Protein AF-A0A502Y2L4-F1 (afdb_monomer_lite)

Structure (mmCIF, N/CA/C/O backbone):
data_AF-A0A502Y2L4-F1
#
_entry.id   AF-A0A502Y2L4-F1
#
loop_
_atom_site.group_PDB
_atom_site.id
_atom_site.type_symbol
_atom_site.label_atom_id
_atom_site.label_alt_id
_atom_site.label_comp_id
_atom_site.label_asym_id
_atom_site.label_entity_id
_atom_site.label_seq_id
_atom_site.pdbx_PDB_ins_code
_atom_site.Cartn_x
_atom_site.Cartn_y
_atom_site.Cartn_z
_atom_site.occupancy
_atom_site.B_iso_or_equiv
_atom_site.auth_seq_id
_atom_site.auth_comp_id
_atom_site.auth_asym_id
_atom_site.auth_atom_id
_atom_site.pdbx_PDB_model_num
ATOM 1 N N . MET A 1 1 ? -11.552 34.489 28.352 1.00 39.62 1 MET A N 1
ATOM 2 C CA . MET A 1 1 ? -10.428 33.676 27.837 1.00 39.62 1 MET A CA 1
ATOM 3 C C . MET A 1 1 ? -10.910 32.963 26.586 1.00 39.62 1 MET A C 1
ATOM 5 O O . MET A 1 1 ? -11.580 31.945 26.691 1.00 39.62 1 MET A O 1
ATOM 9 N N . THR A 1 2 ? -10.689 33.557 25.415 1.00 49.03 2 THR A N 1
ATOM 10 C CA . THR A 1 2 ? -11.021 32.942 24.125 1.00 49.03 2 THR A CA 1
ATOM 11 C C . THR A 1 2 ? -10.025 31.818 23.872 1.00 49.03 2 THR A C 1
ATOM 13 O O . THR A 1 2 ? -8.817 32.049 23.875 1.00 49.03 2 THR A O 1
ATOM 16 N N . LYS A 1 3 ? -10.521 30.588 23.740 1.00 62.88 3 LYS A N 1
ATOM 17 C CA . LYS A 1 3 ? -9.704 29.426 23.394 1.00 62.88 3 LYS A CA 1
ATOM 18 C C . LYS A 1 3 ? -9.096 29.690 22.016 1.00 62.88 3 LYS A C 1
ATOM 20 O O . LYS A 1 3 ? -9.827 29.959 21.071 1.00 62.88 3 LYS A O 1
ATOM 25 N N . GLN A 1 4 ? -7.770 29.702 21.931 1.00 66.25 4 GLN A N 1
ATOM 26 C CA . GLN A 1 4 ? -7.073 29.822 20.658 1.00 66.25 4 GLN A CA 1
ATOM 27 C C . GLN A 1 4 ? -7.285 28.502 19.908 1.00 66.25 4 GLN A C 1
ATOM 29 O O . GLN A 1 4 ? -6.744 27.470 20.313 1.00 66.25 4 GLN A O 1
ATOM 34 N N . ASP A 1 5 ? -8.098 28.514 18.857 1.00 76.62 5 ASP A N 1
ATOM 35 C CA . ASP A 1 5 ? -8.289 27.338 18.013 1.00 76.62 5 ASP A CA 1
ATOM 36 C C . ASP A 1 5 ? -7.040 27.164 17.139 1.00 76.62 5 ASP A C 1
ATOM 38 O O . ASP A 1 5 ? -6.859 27.812 16.110 1.00 76.62 5 ASP A O 1
ATOM 42 N N . SER A 1 6 ? -6.117 26.332 17.625 1.00 84.19 6 SER A N 1
ATOM 43 C CA . SER A 1 6 ? -4.907 25.945 16.902 1.00 84.19 6 SER A CA 1
ATOM 44 C C . SER A 1 6 ? -5.302 25.166 15.650 1.00 84.19 6 SER A C 1
ATOM 46 O O . SER A 1 6 ? -5.939 24.117 15.758 1.00 84.19 6 SER A O 1
ATOM 48 N N . VAL A 1 7 ? -4.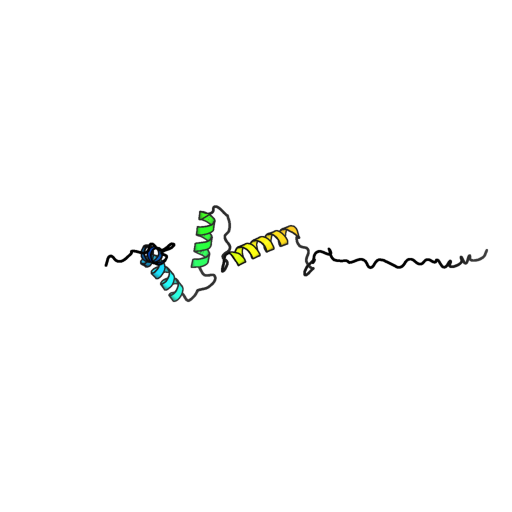940 25.679 14.471 1.00 85.56 7 VAL A N 1
ATOM 49 C CA . VAL A 1 7 ? -5.158 24.983 13.198 1.00 85.56 7 VAL A CA 1
ATOM 50 C C . VAL A 1 7 ? -4.043 23.950 13.025 1.00 85.56 7 VAL A C 1
ATOM 52 O O . VAL A 1 7 ? -2.885 24.333 12.842 1.00 85.56 7 VAL A O 1
ATOM 55 N N . PRO A 1 8 ? -4.347 22.642 13.093 1.00 87.06 8 PRO A N 1
ATOM 56 C CA . PRO A 1 8 ? -3.338 21.616 12.891 1.00 87.06 8 PRO A CA 1
ATOM 57 C C . PRO A 1 8 ? -2.896 21.586 11.422 1.00 87.06 8 PRO A C 1
ATOM 59 O O . PRO A 1 8 ? -3.718 21.685 10.515 1.00 87.06 8 PRO A O 1
ATOM 62 N N . MET A 1 9 ? -1.597 21.383 11.186 1.00 91.44 9 MET A N 1
ATOM 63 C CA . MET A 1 9 ? -1.026 21.257 9.836 1.00 91.44 9 MET A CA 1
ATOM 64 C C . MET A 1 9 ? -1.614 20.068 9.056 1.00 91.44 9 MET A C 1
ATOM 66 O O . MET A 1 9 ? -1.781 20.136 7.842 1.00 91.44 9 MET A O 1
ATOM 70 N N . ASN A 1 10 ? -1.936 18.971 9.749 1.00 91.62 10 ASN A N 1
ATOM 71 C CA . ASN A 1 10 ? -2.576 17.799 9.163 1.00 91.62 10 ASN A CA 1
ATOM 72 C C . ASN A 1 10 ? -3.480 17.111 10.196 1.00 91.62 10 ASN A C 1
ATOM 74 O O . ASN A 1 10 ? -2.992 16.560 11.183 1.00 91.62 10 ASN A O 1
ATOM 78 N N . ASP A 1 11 ? -4.794 17.140 9.969 1.00 92.19 11 ASP A N 1
ATOM 79 C CA . ASP A 1 11 ? -5.782 16.467 10.815 1.00 92.19 11 ASP A CA 1
ATOM 80 C C . ASP A 1 11 ? -6.219 15.132 10.193 1.00 92.19 11 ASP A C 1
ATOM 82 O O . ASP A 1 11 ? -7.201 15.037 9.450 1.00 92.19 11 ASP A O 1
ATOM 86 N N . LEU A 1 12 ? -5.480 14.075 10.527 1.00 93.19 12 LEU A N 1
ATOM 87 C CA . LEU A 1 12 ? -5.776 12.710 10.085 1.00 93.19 12 LEU A CA 1
ATOM 88 C C . LEU A 1 12 ? -7.063 12.153 10.711 1.00 93.19 12 LEU A C 1
ATOM 90 O O . LEU A 1 12 ? -7.728 11.306 10.112 1.00 93.19 12 LEU A O 1
ATOM 94 N N . LYS A 1 13 ? -7.448 12.641 11.898 1.00 93.25 13 LYS A N 1
ATOM 95 C CA . LYS A 1 13 ? -8.667 12.197 12.583 1.00 93.25 13 LYS A CA 1
ATOM 96 C C . LYS A 1 13 ? -9.897 12.617 11.791 1.00 93.25 13 LYS A C 1
ATOM 98 O O . LYS A 1 13 ? -10.806 11.808 11.615 1.00 93.25 13 LYS A O 1
ATOM 103 N N . ARG A 1 14 ? -9.898 13.839 11.255 1.00 93.25 14 ARG A N 1
ATOM 104 C CA . ARG A 1 14 ? -10.960 14.323 10.366 1.00 93.25 14 ARG A CA 1
ATOM 105 C C . ARG A 1 14 ? -11.114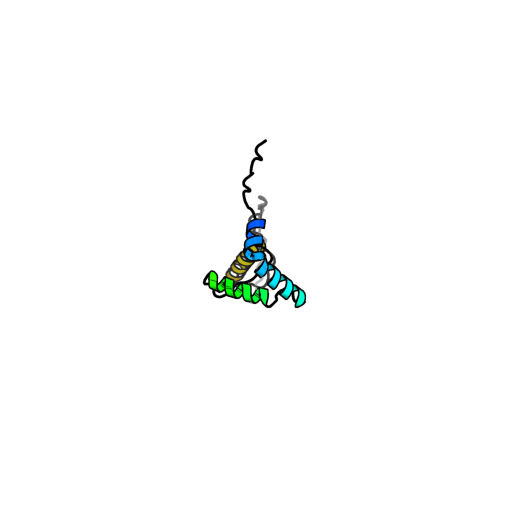 13.447 9.122 1.00 93.25 14 ARG A C 1
ATOM 107 O O . ARG A 1 14 ? -12.240 13.169 8.711 1.00 93.25 14 ARG A O 1
ATOM 114 N N . LEU A 1 15 ? -10.004 13.002 8.528 1.00 92.75 15 LEU A N 1
ATOM 115 C CA . LEU A 1 15 ? -10.040 12.113 7.364 1.00 92.75 15 LEU A CA 1
ATOM 116 C C . LEU A 1 15 ? -10.622 10.740 7.724 1.00 92.75 15 LEU A C 1
ATOM 118 O O . LEU A 1 15 ? -11.505 10.258 7.019 1.00 92.75 15 LEU A O 1
ATOM 122 N N . TYR A 1 16 ? -10.178 10.147 8.836 1.00 95.12 16 TYR A N 1
ATOM 123 C CA . TYR A 1 16 ? -10.719 8.878 9.326 1.00 95.12 16 TYR A CA 1
ATOM 124 C C . TYR A 1 16 ? -12.224 8.971 9.591 1.00 95.12 16 TYR A C 1
ATOM 126 O O . TYR A 1 16 ? -12.982 8.153 9.085 1.00 95.12 16 TYR A O 1
ATOM 134 N N . GLN A 1 17 ? -12.673 10.002 10.315 1.00 96.19 17 GLN A N 1
ATOM 135 C CA . GLN A 1 17 ? -14.089 10.205 10.647 1.00 96.19 17 GLN A CA 1
ATOM 136 C C . GLN A 1 17 ? -14.980 10.288 9.404 1.00 96.19 17 GLN A C 1
ATOM 138 O O . GLN A 1 17 ? -16.107 9.800 9.424 1.00 96.19 17 GLN A O 1
ATOM 143 N N . ARG A 1 18 ? -14.473 10.868 8.310 1.00 96.75 18 ARG A N 1
ATOM 144 C CA . ARG A 1 18 ? -15.209 10.964 7.046 1.00 96.75 18 ARG A CA 1
ATOM 145 C C . ARG A 1 18 ? -15.511 9.599 6.421 1.00 96.75 18 ARG A C 1
ATOM 147 O O . ARG A 1 18 ? -16.563 9.455 5.811 1.00 96.75 18 ARG A O 1
ATOM 154 N N . TYR A 1 19 ? -14.610 8.630 6.567 1.00 96.50 19 TYR A N 1
ATOM 155 C CA . TYR A 1 19 ? -14.702 7.308 5.930 1.00 96.50 19 TYR A CA 1
ATOM 156 C C . TYR A 1 19 ? -14.818 6.160 6.941 1.00 96.50 19 TYR A C 1
ATOM 158 O O . TYR A 1 19 ? -14.640 4.996 6.591 1.00 96.50 19 TYR A O 1
ATOM 166 N N . GLN A 1 20 ? -15.124 6.481 8.200 1.00 96.94 20 GLN A N 1
ATOM 167 C CA . GLN A 1 20 ? -15.046 5.558 9.331 1.00 96.94 20 GLN A CA 1
ATOM 168 C C . GLN A 1 20 ? -15.837 4.270 9.091 1.00 96.94 20 GLN A C 1
ATOM 170 O O . GLN A 1 20 ? -15.296 3.182 9.254 1.00 96.94 20 GLN A O 1
ATOM 175 N N . VAL A 1 21 ? -17.097 4.389 8.664 1.00 97.69 21 VAL A N 1
ATOM 176 C CA . VAL A 1 21 ? -17.992 3.238 8.459 1.00 97.69 21 VAL A CA 1
ATOM 177 C C . VAL A 1 21 ? -17.422 2.262 7.427 1.00 97.69 21 VAL A C 1
ATOM 179 O O . VAL A 1 21 ? -17.475 1.048 7.618 1.00 97.69 21 VAL A O 1
ATOM 182 N N . GLU A 1 22 ? -16.857 2.781 6.338 1.00 96.31 22 GLU A N 1
ATOM 183 C CA . GLU A 1 22 ? -16.284 1.966 5.267 1.00 96.31 22 GLU A CA 1
ATOM 184 C C . GLU A 1 22 ? -14.976 1.307 5.710 1.00 96.31 22 GLU A C 1
ATOM 186 O O . GLU A 1 22 ? -14.799 0.105 5.512 1.00 96.31 22 GLU A O 1
ATOM 191 N N . ILE A 1 23 ? -14.095 2.066 6.371 1.00 95.56 23 ILE A N 1
ATOM 192 C CA . ILE A 1 23 ? -12.820 1.559 6.889 1.00 95.56 23 ILE A CA 1
ATOM 193 C C . ILE A 1 23 ? -13.069 0.452 7.918 1.00 95.56 23 ILE A C 1
ATOM 195 O O . ILE A 1 23 ? -12.521 -0.641 7.790 1.00 95.56 23 ILE A O 1
ATOM 199 N N . GLU A 1 24 ? -13.922 0.695 8.916 1.00 96.88 24 GLU A N 1
ATOM 200 C CA . GLU A 1 24 ? -14.204 -0.274 9.980 1.00 96.88 24 GLU A CA 1
ATOM 201 C C . GLU A 1 24 ? -14.838 -1.558 9.436 1.00 96.88 24 GLU A C 1
ATOM 203 O O . GLU A 1 24 ? -14.489 -2.654 9.889 1.00 96.88 24 GLU A O 1
ATOM 208 N N . ARG A 1 25 ? -15.714 -1.449 8.427 1.00 96.19 25 ARG A N 1
ATOM 209 C CA . ARG A 1 25 ? -16.300 -2.608 7.743 1.00 96.19 25 ARG A CA 1
ATOM 210 C C . ARG A 1 25 ? -15.223 -3.478 7.100 1.00 96.19 25 ARG A C 1
ATOM 212 O O . ARG A 1 25 ? -15.190 -4.683 7.357 1.00 96.19 25 ARG A O 1
ATOM 219 N N . GLU A 1 26 ? -14.354 -2.894 6.277 1.00 94.44 26 GLU A N 1
ATOM 220 C CA . GLU A 1 26 ? -13.329 -3.651 5.543 1.00 94.44 26 GLU A CA 1
ATOM 221 C C . GLU A 1 26 ? -12.250 -4.216 6.476 1.00 94.44 26 GLU A C 1
ATOM 223 O O . GLU A 1 26 ? -11.843 -5.371 6.323 1.00 94.44 26 GLU A O 1
ATOM 228 N N . VAL A 1 27 ? -11.834 -3.449 7.490 1.00 94.38 27 VAL A N 1
ATOM 229 C CA . VAL A 1 27 ? -10.886 -3.913 8.515 1.00 94.38 27 VAL A CA 1
ATOM 230 C C . VAL A 1 27 ? -11.476 -5.094 9.282 1.00 94.38 27 VAL A C 1
ATOM 232 O O . VAL A 1 27 ? -10.839 -6.141 9.381 1.00 94.38 27 VAL A O 1
ATOM 235 N N . THR A 1 28 ? -12.717 -4.983 9.763 1.00 95.75 28 THR A N 1
ATOM 236 C CA . THR A 1 28 ? -13.381 -6.067 10.504 1.00 95.75 28 THR A CA 1
ATOM 237 C C . THR A 1 28 ? -13.569 -7.309 9.637 1.00 95.75 28 THR A C 1
ATOM 239 O O . THR A 1 28 ? -13.333 -8.424 10.102 1.00 95.75 28 THR A O 1
ATOM 242 N N . SER A 1 29 ? -13.969 -7.132 8.375 1.00 93.38 29 SER A N 1
ATOM 243 C CA . SER A 1 29 ? -14.099 -8.224 7.405 1.00 93.38 29 SER A CA 1
ATOM 244 C C . SER A 1 29 ? -12.766 -8.953 7.201 1.00 93.38 29 SER A C 1
ATOM 246 O O . SER A 1 29 ? -12.693 -10.176 7.331 1.00 93.38 29 SER A O 1
ATOM 248 N N . THR A 1 30 ? -11.684 -8.199 6.989 1.00 92.88 30 THR A N 1
ATOM 249 C CA . THR A 1 30 ? -10.332 -8.747 6.809 1.00 92.88 30 THR A CA 1
ATOM 250 C C . THR A 1 30 ? -9.858 -9.491 8.055 1.00 92.88 30 THR A C 1
ATOM 252 O O . THR A 1 30 ? -9.337 -10.600 7.945 1.00 92.88 30 THR A O 1
ATOM 255 N N . LEU A 1 31 ? -10.092 -8.942 9.249 1.00 93.75 31 LEU A N 1
ATOM 256 C CA . LEU A 1 31 ? -9.732 -9.606 10.503 1.00 93.75 31 LEU A CA 1
ATOM 257 C C . LEU A 1 31 ? -10.488 -10.927 10.681 1.00 93.75 31 LEU A C 1
ATOM 259 O O . LEU A 1 31 ? -9.865 -11.944 10.981 1.00 93.75 31 LEU A O 1
ATOM 263 N N . ARG A 1 32 ? -11.804 -10.930 10.427 1.00 95.00 32 ARG A N 1
ATOM 264 C CA . ARG A 1 32 ? -12.655 -12.131 10.502 1.00 95.00 32 ARG A CA 1
ATOM 265 C C . ARG A 1 32 ? -12.292 -13.193 9.468 1.00 95.00 32 ARG A C 1
ATOM 267 O O . ARG A 1 32 ? -12.510 -14.369 9.732 1.00 95.00 32 ARG A O 1
ATOM 274 N N . SER A 1 33 ? -11.735 -12.800 8.322 1.00 93.19 33 SER A N 1
ATOM 275 C CA . SER A 1 33 ? -11.287 -13.748 7.295 1.00 93.19 33 SER A CA 1
ATOM 276 C C . SER A 1 33 ? -10.108 -14.623 7.741 1.00 93.19 33 SER A C 1
ATOM 278 O O . SER A 1 33 ? -9.882 -15.677 7.154 1.00 93.19 33 SER A O 1
ATOM 280 N N . GLY A 1 34 ? -9.331 -14.181 8.739 1.00 92.94 34 GLY A N 1
ATOM 281 C CA . GLY A 1 34 ? -8.095 -14.846 9.163 1.00 92.94 34 GLY A CA 1
ATOM 282 C C . GLY A 1 34 ? -6.934 -14.748 8.163 1.00 92.94 34 GLY A C 1
ATOM 283 O O . GLY A 1 34 ? -5.868 -15.298 8.423 1.00 92.94 34 GLY A O 1
ATOM 284 N N . TRP A 1 35 ? -7.107 -14.049 7.035 1.00 91.12 35 TRP A N 1
ATOM 285 C CA . TRP A 1 35 ? -6.099 -13.928 5.984 1.00 91.12 35 TRP A CA 1
ATOM 286 C C . TRP A 1 35 ? -5.599 -12.485 5.848 1.00 91.12 35 TRP A C 1
ATOM 288 O O . TRP A 1 35 ? -6.193 -11.661 5.152 1.00 91.12 35 TRP A O 1
ATOM 298 N N . TRP A 1 36 ? -4.489 -12.169 6.516 1.00 88.75 36 TRP A N 1
ATOM 299 C CA . TRP A 1 36 ? -4.043 -10.777 6.690 1.00 88.75 36 TRP A CA 1
ATOM 300 C C . TRP A 1 36 ? -2.940 -10.328 5.727 1.00 88.75 36 TRP A C 1
ATOM 302 O O . TRP A 1 36 ? -2.840 -9.143 5.424 1.00 88.75 36 TRP A O 1
ATOM 312 N N . LEU A 1 37 ? -2.123 -11.254 5.222 1.00 89.56 37 LEU A N 1
ATOM 313 C CA . LEU A 1 37 ? -0.985 -10.947 4.351 1.00 89.56 37 LEU A CA 1
ATOM 314 C C . LEU A 1 37 ? -1.227 -11.489 2.944 1.00 89.56 37 LEU A C 1
ATOM 316 O O . LEU A 1 37 ? -1.729 -12.599 2.780 1.00 89.56 37 LEU A O 1
ATOM 320 N N . ASN A 1 38 ? -0.876 -10.708 1.918 1.00 84.81 38 ASN A N 1
ATOM 321 C CA . ASN A 1 38 ? -1.020 -11.085 0.502 1.00 84.81 38 ASN A CA 1
ATOM 322 C C . ASN A 1 38 ? -2.423 -11.615 0.130 1.00 84.81 38 ASN A C 1
ATOM 324 O O . ASN A 1 38 ? -2.580 -12.499 -0.715 1.00 84.81 38 ASN A O 1
ATOM 328 N N . GLY A 1 39 ? -3.454 -11.089 0.797 1.00 87.06 39 GLY A N 1
ATOM 329 C CA . GLY A 1 39 ? -4.843 -11.513 0.647 1.00 87.06 39 GLY A CA 1
ATOM 330 C C . GLY A 1 39 ? -5.591 -10.884 -0.520 1.00 87.06 39 GLY A C 1
ATOM 331 O O . GLY A 1 39 ? -5.067 -10.060 -1.270 1.00 87.06 39 GLY A O 1
ATOM 332 N N . ALA A 1 40 ? -6.869 -11.250 -0.630 1.00 89.50 40 ALA A N 1
ATOM 333 C CA . ALA A 1 40 ? -7.774 -10.735 -1.656 1.00 89.50 40 ALA A CA 1
ATOM 334 C C . ALA A 1 40 ? -7.879 -9.200 -1.639 1.00 89.50 40 ALA A C 1
ATOM 336 O O . ALA A 1 40 ? -7.895 -8.582 -2.700 1.00 89.50 40 ALA A O 1
ATOM 337 N N . MET A 1 41 ? -7.875 -8.581 -0.453 1.00 91.19 41 MET A N 1
ATOM 338 C CA . MET A 1 41 ? -7.914 -7.120 -0.325 1.00 91.19 41 MET A CA 1
ATOM 339 C C . MET A 1 41 ? -6.676 -6.441 -0.911 1.00 91.19 41 MET A C 1
ATOM 341 O O . MET A 1 41 ? -6.817 -5.460 -1.635 1.00 91.19 41 MET A O 1
ATOM 345 N N . GLY A 1 42 ? -5.482 -6.996 -0.675 1.00 92.38 42 GLY A N 1
ATOM 346 C CA . GLY A 1 42 ? -4.248 -6.498 -1.285 1.00 92.38 42 GLY A CA 1
ATOM 347 C C . GLY A 1 42 ? -4.288 -6.615 -2.809 1.00 92.38 42 GLY A C 1
ATOM 348 O O . GLY A 1 42 ? -4.035 -5.641 -3.508 1.00 92.38 42 GLY A O 1
ATOM 349 N N . LYS A 1 43 ? -4.712 -7.767 -3.342 1.00 93.00 43 LYS A N 1
ATOM 350 C CA . LYS A 1 43 ? -4.850 -7.964 -4.798 1.00 93.00 43 LYS A CA 1
ATOM 351 C C . LYS A 1 43 ? -5.843 -6.987 -5.430 1.00 93.00 43 LYS A C 1
ATOM 353 O O . LYS A 1 43 ? -5.561 -6.418 -6.479 1.00 93.00 43 LYS A O 1
ATOM 358 N N . LYS A 1 44 ? -6.985 -6.766 -4.773 1.00 93.62 44 LYS A N 1
ATOM 359 C CA . LYS A 1 44 ? -7.997 -5.803 -5.220 1.00 93.62 44 LYS A CA 1
ATOM 360 C C . LYS A 1 44 ? -7.455 -4.375 -5.206 1.00 93.62 44 LYS A C 1
ATOM 362 O O . LYS A 1 44 ? -7.662 -3.641 -6.164 1.00 93.62 44 LYS A O 1
ATOM 367 N N . PHE A 1 45 ? -6.750 -3.989 -4.144 1.00 94.19 45 PHE A N 1
ATOM 368 C CA . PHE A 1 45 ? -6.115 -2.678 -4.065 1.00 94.19 45 PHE A CA 1
ATOM 369 C C . PHE A 1 45 ? -5.083 -2.485 -5.182 1.00 94.19 45 PHE A C 1
ATOM 371 O O . PHE A 1 45 ? -5.133 -1.470 -5.865 1.00 94.19 45 PHE A O 1
ATOM 378 N N . ALA A 1 46 ? -4.214 -3.471 -5.419 1.00 95.50 46 ALA A N 1
ATOM 379 C CA . ALA A 1 46 ? -3.214 -3.414 -6.483 1.00 95.50 46 ALA A CA 1
ATOM 380 C C . ALA A 1 46 ? -3.851 -3.244 -7.871 1.00 95.50 46 ALA A C 1
ATOM 382 O O . ALA A 1 46 ? -3.424 -2.380 -8.629 1.00 95.50 46 ALA A O 1
ATOM 383 N N . ALA A 1 47 ? -4.904 -4.009 -8.180 1.00 96.00 47 ALA A N 1
ATOM 384 C CA . ALA A 1 47 ? -5.623 -3.892 -9.448 1.00 96.00 47 ALA A CA 1
ATOM 385 C C . ALA A 1 47 ? -6.247 -2.497 -9.628 1.00 96.00 47 ALA A C 1
ATOM 387 O O . ALA A 1 47 ? -6.016 -1.841 -10.639 1.00 96.00 47 ALA A O 1
ATOM 388 N N . ASN A 1 48 ? -6.963 -2.009 -8.610 1.00 96.56 48 ASN A N 1
ATOM 389 C CA . ASN A 1 48 ? -7.578 -0.682 -8.646 1.00 96.56 48 ASN A CA 1
ATOM 390 C C . ASN A 1 48 ? -6.530 0.438 -8.758 1.00 96.56 48 ASN A C 1
ATOM 392 O O . ASN A 1 48 ? -6.769 1.455 -9.402 1.00 96.56 48 ASN A O 1
ATOM 396 N N . PHE A 1 49 ? -5.377 0.277 -8.106 1.00 96.50 49 PHE A N 1
ATOM 397 C CA . PHE A 1 49 ? -4.307 1.269 -8.134 1.00 96.50 49 PHE A CA 1
ATOM 398 C C . PHE A 1 49 ? -3.568 1.280 -9.476 1.00 96.50 49 PHE A C 1
ATOM 400 O O . PHE A 1 49 ? -3.255 2.354 -9.985 1.00 96.50 49 PHE A O 1
ATOM 407 N N . ALA A 1 50 ? -3.345 0.107 -10.078 1.00 97.31 50 ALA A N 1
ATOM 408 C CA . ALA A 1 50 ? -2.809 -0.012 -11.432 1.00 97.31 50 ALA A CA 1
ATOM 409 C C . ALA A 1 50 ? -3.726 0.680 -12.452 1.00 97.31 50 ALA A C 1
ATOM 411 O O . ALA A 1 50 ? -3.253 1.497 -13.242 1.00 97.31 50 ALA A O 1
ATOM 412 N N . GLU A 1 51 ? -5.039 0.442 -12.362 1.00 97.81 51 GLU A N 1
ATOM 413 C CA . GLU A 1 51 ? -6.045 1.106 -13.199 1.00 97.81 51 GLU A CA 1
ATOM 414 C C . GLU A 1 51 ? -6.054 2.626 -12.986 1.00 97.81 51 GLU A C 1
ATOM 416 O O . GLU A 1 51 ? -6.046 3.383 -13.953 1.00 97.81 51 GLU A O 1
ATOM 421 N N . PHE A 1 52 ? -6.007 3.082 -11.730 1.00 97.50 52 PHE A N 1
ATOM 422 C CA . PHE A 1 52 ? -5.999 4.507 -11.397 1.00 97.50 52 PHE A CA 1
ATOM 423 C C . PHE A 1 52 ? -4.790 5.254 -11.980 1.00 97.50 52 PHE A C 1
ATOM 425 O O . PHE A 1 52 ? -4.929 6.391 -12.428 1.00 97.50 52 PHE A O 1
ATOM 432 N N . ILE A 1 53 ? -3.608 4.630 -11.975 1.00 96.94 53 ILE A N 1
ATOM 433 C CA . ILE A 1 53 ? -2.388 5.216 -12.552 1.00 96.94 53 ILE A CA 1
ATOM 434 C C . ILE A 1 53 ? -2.341 5.031 -14.079 1.00 96.94 53 ILE A C 1
ATOM 436 O O . ILE A 1 53 ? -1.719 5.836 -14.771 1.00 96.94 53 ILE A O 1
ATOM 440 N N . GLY A 1 54 ? -3.000 4.002 -14.617 1.00 97.00 54 GLY A N 1
ATOM 441 C CA . GLY A 1 54 ? -2.956 3.645 -16.036 1.00 97.00 54 GLY A CA 1
ATOM 442 C C . GLY A 1 54 ? -1.767 2.754 -16.408 1.00 97.00 54 GLY A C 1
ATOM 443 O O . GLY A 1 54 ? -1.232 2.870 -17.510 1.00 97.00 54 GLY A O 1
ATOM 444 N N . VAL A 1 55 ? -1.331 1.881 -15.496 1.00 97.12 55 VAL A N 1
ATOM 445 C CA . VAL A 1 55 ? -0.263 0.887 -15.724 1.00 97.12 55 VAL A CA 1
ATOM 446 C C . VAL A 1 55 ? -0.831 -0.532 -15.736 1.00 97.12 55 VAL A C 1
ATOM 448 O O . VAL A 1 55 ? -1.920 -0.771 -15.221 1.00 97.12 55 VAL A O 1
ATOM 451 N N . SER A 1 56 ? -0.100 -1.486 -16.320 1.00 94.81 56 SER A N 1
ATOM 452 C CA . SER A 1 56 ? -0.547 -2.885 -16.395 1.00 94.81 56 SER A CA 1
ATOM 453 C C . SER A 1 56 ? -0.536 -3.583 -15.037 1.00 94.81 56 SER A C 1
ATOM 455 O O . SER A 1 56 ? -1.463 -4.319 -14.713 1.00 94.81 56 SER A O 1
ATOM 457 N N . ASP A 1 57 ? 0.505 -3.337 -14.242 1.00 94.19 57 ASP A N 1
ATOM 458 C CA . ASP A 1 57 ? 0.790 -4.093 -13.029 1.00 94.19 57 ASP A CA 1
ATOM 459 C C . ASP A 1 57 ? 1.140 -3.167 -11.863 1.00 94.19 57 ASP A C 1
ATOM 461 O O . ASP A 1 57 ? 1.797 -2.137 -12.019 1.00 94.19 57 ASP A O 1
ATOM 465 N N . CYS A 1 58 ? 0.731 -3.574 -10.661 1.00 95.56 58 CYS A N 1
ATOM 466 C CA . CYS A 1 58 ? 1.096 -2.930 -9.407 1.00 95.56 58 CYS A CA 1
ATOM 467 C C . CYS A 1 58 ? 1.610 -3.986 -8.427 1.00 95.56 58 CYS A C 1
ATOM 469 O O . CYS A 1 58 ? 0.911 -4.949 -8.105 1.00 95.56 58 CYS A O 1
ATOM 471 N N . VAL A 1 59 ? 2.833 -3.788 -7.932 1.00 94.19 59 VAL A N 1
ATOM 472 C CA . VAL A 1 59 ? 3.435 -4.627 -6.892 1.00 94.19 59 VAL A CA 1
ATOM 473 C C . VAL A 1 59 ? 3.342 -3.892 -5.561 1.00 94.19 59 VAL A C 1
ATOM 475 O O . VAL A 1 59 ? 3.818 -2.766 -5.431 1.00 94.19 59 VAL A O 1
ATOM 478 N N . LEU A 1 60 ? 2.722 -4.532 -4.569 1.00 94.44 60 LEU A N 1
ATOM 479 C CA . LEU A 1 60 ? 2.606 -3.976 -3.224 1.00 94.44 60 LEU A CA 1
ATOM 480 C C . LEU A 1 60 ? 3.846 -4.291 -2.398 1.00 94.44 60 LEU A C 1
ATOM 482 O O . LEU A 1 60 ? 4.314 -5.428 -2.364 1.00 94.44 60 LEU A O 1
ATOM 486 N N . VAL A 1 61 ? 4.325 -3.278 -1.689 1.00 95.69 61 VAL A N 1
ATOM 487 C CA . VAL A 1 61 ? 5.474 -3.345 -0.785 1.00 95.69 61 VAL A CA 1
ATOM 488 C C . VAL A 1 61 ? 5.106 -2.716 0.557 1.00 95.69 61 VAL A C 1
ATOM 490 O O . VAL A 1 61 ? 4.069 -2.061 0.678 1.00 95.69 61 VAL A O 1
ATOM 493 N N . ALA A 1 62 ? 5.939 -2.914 1.578 1.00 92.94 62 ALA A N 1
ATOM 494 C CA . ALA A 1 62 ? 5.640 -2.432 2.923 1.00 92.94 62 ALA A CA 1
ATOM 495 C C . ALA A 1 62 ? 5.711 -0.900 3.040 1.00 92.94 62 ALA A C 1
ATOM 497 O O . ALA A 1 62 ? 4.947 -0.305 3.800 1.00 92.94 62 ALA A O 1
ATOM 498 N N . ASN A 1 63 ? 6.628 -0.257 2.310 1.00 95.69 63 ASN A N 1
ATOM 499 C CA . ASN A 1 63 ? 6.836 1.189 2.359 1.00 95.69 63 ASN A CA 1
ATOM 500 C C . ASN A 1 63 ? 7.423 1.740 1.039 1.00 95.69 63 ASN A C 1
ATOM 502 O O . ASN A 1 63 ? 7.775 0.989 0.132 1.00 95.69 63 ASN A O 1
ATOM 506 N N . GLY A 1 64 ? 7.526 3.069 0.934 1.00 94.81 64 GLY A N 1
ATOM 507 C CA . GLY A 1 64 ? 8.037 3.738 -0.269 1.00 94.81 64 GLY A CA 1
ATOM 508 C C . GLY A 1 64 ? 9.544 3.585 -0.510 1.00 94.81 64 GLY A C 1
ATOM 509 O O . GLY A 1 64 ? 9.970 3.594 -1.660 1.00 94.81 64 GLY A O 1
ATOM 510 N N . THR A 1 65 ? 10.352 3.414 0.536 1.00 97.50 65 THR A N 1
ATOM 511 C CA . THR A 1 65 ? 11.794 3.156 0.402 1.00 97.50 65 THR A CA 1
ATOM 512 C C . THR A 1 65 ? 12.033 1.788 -0.228 1.00 97.50 65 THR A C 1
ATOM 514 O O . THR A 1 65 ? 12.761 1.708 -1.213 1.00 97.50 65 THR A O 1
ATOM 517 N N . ASP A 1 66 ? 11.342 0.749 0.251 1.00 95.69 66 ASP A N 1
ATOM 518 C CA . ASP A 1 66 ? 11.399 -0.599 -0.328 1.00 95.69 66 ASP A CA 1
ATOM 519 C C . ASP A 1 66 ? 10.953 -0.577 -1.796 1.00 95.69 66 ASP A C 1
ATOM 521 O O . ASP A 1 66 ? 11.532 -1.261 -2.638 1.00 95.69 66 ASP A O 1
ATOM 525 N N . ALA A 1 67 ? 9.937 0.237 -2.123 1.00 96.06 67 ALA A N 1
ATOM 526 C CA . ALA A 1 67 ? 9.467 0.400 -3.499 1.00 96.06 67 ALA A CA 1
ATOM 527 C C . ALA A 1 67 ? 10.592 0.899 -4.414 1.00 96.06 67 ALA A C 1
ATOM 529 O O . ALA A 1 67 ? 10.803 0.357 -5.499 1.00 96.06 67 ALA A O 1
ATOM 530 N N . LEU A 1 68 ? 11.317 1.929 -3.971 1.00 96.38 68 LEU A N 1
ATOM 531 C CA . LEU A 1 68 ? 12.412 2.525 -4.731 1.00 96.38 68 LEU A CA 1
ATOM 532 C C . LEU A 1 68 ? 13.619 1.591 -4.812 1.00 96.38 68 LEU A C 1
ATOM 534 O O . LEU A 1 68 ? 14.205 1.456 -5.884 1.00 96.38 68 LEU A O 1
ATOM 538 N N . GLU A 1 69 ? 13.968 0.925 -3.712 1.00 96.25 69 GLU A N 1
ATOM 539 C CA . GLU A 1 69 ? 15.058 -0.049 -3.679 1.00 96.25 69 GLU A CA 1
ATOM 540 C C . GLU A 1 69 ? 14.800 -1.195 -4.663 1.00 96.25 69 GLU A C 1
ATOM 542 O O . GLU A 1 69 ? 15.646 -1.482 -5.511 1.00 96.25 69 GLU A O 1
ATOM 547 N N . LEU A 1 70 ? 13.604 -1.791 -4.625 1.00 95.38 70 LEU A N 1
ATOM 548 C CA . LEU A 1 70 ? 13.218 -2.868 -5.537 1.00 95.38 70 LEU A CA 1
ATOM 549 C C . LEU A 1 70 ? 13.143 -2.396 -6.992 1.00 95.38 70 LEU A C 1
ATOM 551 O O . LEU A 1 70 ? 13.582 -3.121 -7.884 1.00 95.38 70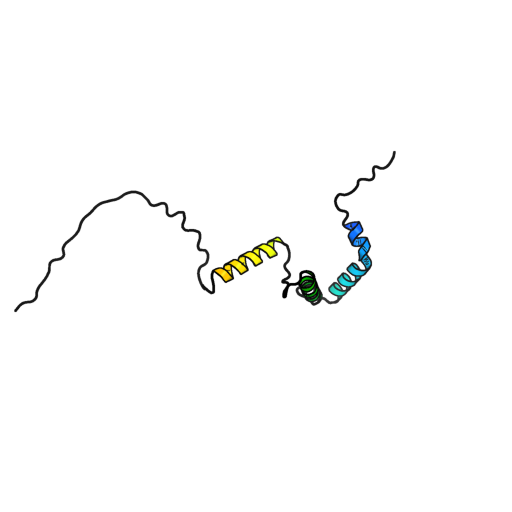 LEU A O 1
ATOM 555 N N . ALA A 1 71 ? 12.634 -1.189 -7.249 1.00 94.38 71 ALA A N 1
ATOM 556 C CA . ALA A 1 71 ? 12.575 -0.634 -8.599 1.00 94.38 71 ALA A CA 1
ATOM 557 C C . ALA A 1 71 ? 13.978 -0.436 -9.194 1.00 94.38 71 ALA A C 1
ATOM 559 O O . ALA A 1 71 ? 14.237 -0.842 -10.329 1.00 94.38 71 ALA A O 1
ATOM 560 N N . LEU A 1 72 ? 14.906 0.137 -8.423 1.00 95.00 72 LEU A N 1
ATOM 561 C CA . LEU A 1 72 ? 16.291 0.330 -8.855 1.00 95.00 72 LEU A CA 1
ATOM 562 C C . LEU A 1 72 ? 17.019 -1.005 -9.028 1.00 95.00 72 LEU A C 1
ATOM 564 O O . LEU A 1 72 ? 17.713 -1.192 -10.028 1.00 95.00 72 LEU A O 1
ATOM 568 N N . ALA A 1 73 ? 16.826 -1.949 -8.103 1.00 93.69 73 ALA A N 1
ATOM 569 C CA . ALA A 1 73 ? 17.393 -3.289 -8.201 1.00 93.69 73 ALA A CA 1
ATOM 570 C C . ALA A 1 73 ? 16.893 -4.030 -9.450 1.00 93.69 73 ALA A C 1
ATOM 572 O O . ALA A 1 73 ? 17.690 -4.653 -10.150 1.00 93.69 73 ALA A O 1
ATOM 573 N N . ALA A 1 74 ? 15.602 -3.922 -9.777 1.00 92.44 74 ALA A N 1
ATOM 574 C CA . ALA A 1 74 ? 15.027 -4.523 -10.977 1.00 92.44 74 ALA A CA 1
ATOM 575 C C . ALA A 1 74 ? 15.623 -3.920 -12.258 1.00 92.44 74 ALA A C 1
ATOM 577 O O . ALA A 1 74 ? 16.029 -4.659 -13.153 1.00 92.44 74 ALA A O 1
ATOM 578 N N . VAL A 1 75 ? 15.738 -2.590 -12.337 1.00 92.69 75 VAL A N 1
ATOM 579 C CA . VAL A 1 75 ? 16.368 -1.914 -13.485 1.00 92.69 75 VAL A CA 1
ATOM 580 C C . VAL A 1 75 ? 17.834 -2.315 -13.628 1.00 92.69 75 VAL A C 1
ATOM 582 O O . VAL A 1 75 ? 18.281 -2.622 -14.732 1.00 92.69 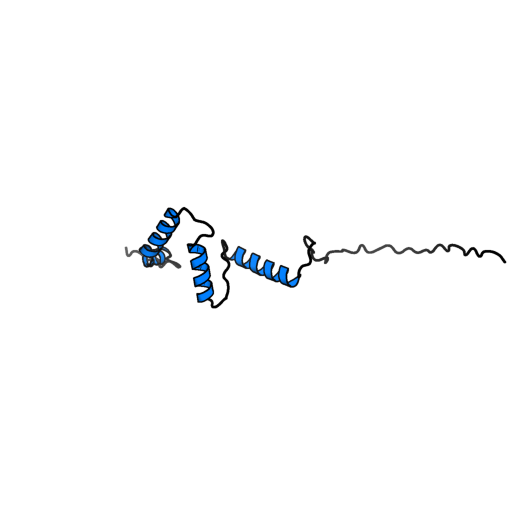75 VAL A O 1
ATOM 585 N N . HIS A 1 76 ? 18.575 -2.372 -12.522 1.00 90.81 76 HIS A N 1
ATOM 586 C CA . HIS A 1 76 ? 19.966 -2.814 -12.516 1.00 90.81 76 HIS A CA 1
ATOM 587 C C . HIS A 1 76 ? 20.105 -4.266 -12.992 1.00 90.81 76 HIS A C 1
ATOM 589 O O . HIS A 1 76 ? 20.929 -4.551 -13.858 1.00 90.81 76 HIS A O 1
ATOM 595 N N . ALA A 1 77 ? 19.258 -5.171 -12.493 1.00 88.69 77 ALA A N 1
ATOM 596 C CA . ALA A 1 77 ? 19.240 -6.572 -12.904 1.00 88.69 77 ALA A CA 1
ATOM 597 C C . ALA A 1 77 ? 18.908 -6.742 -14.397 1.00 88.69 77 ALA A C 1
ATOM 599 O O . ALA A 1 77 ? 19.529 -7.563 -15.069 1.00 88.69 77 ALA A O 1
ATOM 600 N N . MET A 1 78 ? 17.980 -5.943 -14.937 1.00 84.75 78 MET A N 1
ATOM 601 C CA . MET A 1 78 ? 17.673 -5.931 -16.373 1.00 84.75 78 MET A CA 1
ATOM 602 C C . MET A 1 78 ? 18.847 -5.408 -17.210 1.00 84.75 78 MET A C 1
ATOM 604 O O . MET A 1 78 ? 19.142 -5.970 -18.261 1.00 84.75 78 MET A O 1
ATOM 608 N N . ALA A 1 79 ? 19.538 -4.363 -16.744 1.00 81.75 79 ALA A N 1
ATOM 609 C CA . ALA A 1 79 ? 20.678 -3.772 -17.446 1.00 81.75 79 ALA A CA 1
ATOM 610 C C . ALA A 1 79 ? 21.921 -4.682 -17.460 1.00 81.75 79 ALA A C 1
ATOM 612 O O . ALA A 1 79 ? 22.689 -4.654 -18.418 1.00 81.75 79 ALA A O 1
ATOM 613 N N . LEU A 1 80 ? 22.113 -5.493 -16.416 1.00 68.56 80 LEU A N 1
ATOM 614 C CA . LEU A 1 80 ? 23.196 -6.480 -16.316 1.00 68.56 80 LEU A CA 1
ATOM 615 C C . LEU A 1 80 ? 22.870 -7.838 -16.945 1.00 68.56 80 LEU A C 1
ATOM 617 O O . LEU A 1 80 ? 23.759 -8.683 -16.975 1.00 68.56 80 LEU A O 1
ATOM 621 N N . GLY A 1 81 ? 21.635 -8.029 -17.426 1.00 52.72 81 GLY A N 1
ATOM 622 C CA . GLY A 1 81 ? 21.165 -9.143 -18.252 1.00 52.72 81 GLY A CA 1
ATOM 623 C C . GLY A 1 81 ? 21.818 -10.497 -17.979 1.00 52.72 81 GLY A C 1
ATOM 624 O O . GLY A 1 81 ? 22.858 -10.789 -18.549 1.00 52.72 81 GLY A O 1
ATOM 625 N N . ASP A 1 82 ? 21.188 -11.348 -17.166 1.00 52.84 82 ASP A N 1
ATOM 626 C CA . ASP A 1 82 ? 21.514 -12.783 -17.024 1.00 52.84 82 ASP A CA 1
ATOM 627 C C . ASP A 1 82 ? 23.008 -13.127 -16.800 1.00 52.84 82 ASP A C 1
ATOM 629 O O . ASP A 1 82 ? 23.430 -14.277 -16.950 1.00 52.84 82 ASP A O 1
ATOM 633 N N . ALA A 1 83 ? 23.821 -12.158 -16.367 1.00 49.75 83 ALA A N 1
ATOM 634 C CA . ALA A 1 83 ? 25.151 -12.387 -15.828 1.00 49.75 83 ALA A CA 1
ATOM 635 C C . ALA A 1 83 ? 24.997 -13.002 -14.431 1.00 49.75 83 ALA A C 1
ATOM 637 O O . ALA A 1 83 ? 25.230 -12.376 -13.394 1.00 49.75 83 ALA A O 1
ATOM 638 N N . LYS A 1 84 ? 24.554 -14.265 -14.398 1.00 47.06 84 LYS A N 1
ATOM 639 C CA . LYS A 1 84 ? 24.743 -15.141 -13.246 1.00 47.06 84 LYS A CA 1
ATOM 640 C C . LYS A 1 84 ? 26.201 -15.022 -12.817 1.00 47.06 84 LYS A C 1
ATOM 642 O O . LYS A 1 84 ? 27.105 -15.176 -13.631 1.00 47.06 84 LYS A O 1
ATOM 647 N N . SER A 1 85 ? 26.388 -14.815 -11.520 1.00 47.66 85 SER A N 1
ATOM 648 C CA . SER A 1 85 ? 27.664 -14.698 -10.810 1.00 47.66 85 SER A CA 1
ATOM 649 C C . SER A 1 85 ? 28.431 -13.389 -11.016 1.00 47.66 85 SER A C 1
ATOM 651 O O . SER A 1 85 ? 29.291 -13.260 -11.871 1.00 47.66 85 SER A O 1
ATOM 653 N N . SER A 1 86 ? 28.213 -12.450 -10.105 1.00 43.97 86 SER A N 1
ATOM 654 C CA . SER A 1 86 ? 29.284 -12.011 -9.210 1.00 43.97 86 SER A CA 1
ATOM 655 C C . SER A 1 86 ? 28.649 -11.111 -8.169 1.00 43.97 86 SER A C 1
ATOM 657 O O . SER A 1 86 ? 28.167 -10.025 -8.476 1.00 43.97 86 SER A O 1
ATOM 659 N N . TRP A 1 87 ? 28.627 -11.576 -6.927 1.00 49.12 87 TRP A N 1
ATOM 660 C CA . TRP A 1 87 ? 28.472 -10.704 -5.775 1.00 49.12 87 TRP A CA 1
ATOM 661 C C . TRP A 1 87 ? 29.427 -9.502 -5.968 1.00 49.12 87 TRP A C 1
ATOM 663 O O . TRP A 1 87 ? 30.615 -9.688 -6.201 1.00 49.12 87 TRP A O 1
ATOM 673 N N . LEU A 1 88 ? 28.860 -8.296 -6.022 1.00 42.31 88 LEU A N 1
ATOM 674 C CA . LEU A 1 88 ? 29.516 -6.984 -6.127 1.00 42.31 88 LEU A CA 1
ATOM 675 C C . LEU A 1 88 ? 30.738 -6.842 -7.070 1.00 42.31 88 LEU A C 1
ATOM 677 O O . LEU A 1 88 ? 31.870 -7.105 -6.659 1.00 42.31 88 LEU A O 1
ATOM 681 N N . PRO A 1 89 ? 30.602 -6.165 -8.224 1.00 41.25 89 PRO A N 1
ATOM 682 C CA . PRO A 1 89 ? 31.668 -5.294 -8.690 1.00 41.25 89 PRO A CA 1
ATOM 683 C C . PRO A 1 89 ? 31.618 -3.998 -7.866 1.00 41.25 89 PRO A C 1
ATOM 685 O O . PRO A 1 89 ? 30.941 -3.031 -8.210 1.00 41.25 89 PRO A O 1
ATOM 688 N N . MET A 1 90 ? 32.343 -3.980 -6.745 1.00 36.06 90 MET A N 1
ATOM 689 C CA . MET A 1 90 ? 32.863 -2.724 -6.194 1.00 36.06 90 MET A CA 1
ATOM 690 C C . MET A 1 90 ? 33.608 -2.000 -7.333 1.00 36.06 90 MET A C 1
ATOM 692 O O . MET A 1 90 ? 34.402 -2.653 -8.019 1.00 36.06 90 MET A O 1
ATOM 696 N N . PRO A 1 91 ? 33.383 -0.697 -7.589 1.00 42.12 91 PRO A N 1
ATOM 697 C CA . PRO A 1 91 ? 34.150 0.011 -8.601 1.00 42.12 91 PRO A CA 1
ATOM 698 C C . PRO A 1 91 ? 35.634 -0.063 -8.230 1.00 42.12 91 PRO A C 1
ATOM 700 O O . PRO A 1 91 ? 36.051 0.411 -7.175 1.00 42.12 91 PRO A O 1
ATOM 703 N N . ALA A 1 92 ? 36.432 -0.670 -9.108 1.00 43.66 92 ALA A N 1
ATOM 704 C CA . ALA A 1 92 ? 37.880 -0.819 -8.994 1.00 43.66 92 ALA A CA 1
ATOM 705 C C . ALA A 1 92 ? 38.627 0.523 -9.165 1.00 43.66 92 ALA A C 1
ATOM 707 O O . ALA A 1 92 ? 39.640 0.597 -9.852 1.00 43.66 92 ALA A O 1
ATOM 708 N N . ALA A 1 93 ? 38.134 1.603 -8.556 1.00 45.69 93 ALA A N 1
ATOM 709 C CA . ALA A 1 93 ? 38.775 2.915 -8.580 1.00 45.69 93 ALA A CA 1
ATOM 710 C C . ALA A 1 93 ? 39.917 3.048 -7.551 1.00 45.69 93 ALA A C 1
ATOM 712 O O . ALA A 1 93 ? 40.540 4.102 -7.470 1.00 45.69 93 ALA A O 1
ATOM 713 N N . THR A 1 94 ? 40.235 1.988 -6.798 1.00 43.94 94 THR A N 1
ATOM 714 C CA . THR A 1 94 ? 41.262 2.031 -5.741 1.00 43.94 94 THR A CA 1
ATOM 715 C C . THR A 1 94 ? 42.320 0.938 -5.900 1.00 43.94 94 THR A C 1
ATOM 717 O O . THR A 1 94 ? 42.727 0.302 -4.933 1.00 43.94 94 THR A O 1
ATOM 720 N N . GLN A 1 95 ? 42.809 0.712 -7.120 1.00 44.28 95 GLN A N 1
ATOM 721 C CA . GLN A 1 95 ? 44.161 0.167 -7.281 1.00 44.28 95 GLN A CA 1
ATOM 722 C C . GLN A 1 95 ? 45.137 1.340 -7.137 1.00 44.28 95 GLN A C 1
ATOM 724 O O . GLN A 1 95 ? 45.460 2.024 -8.106 1.00 44.28 95 GLN A O 1
ATOM 729 N N . VAL A 1 96 ? 45.571 1.616 -5.904 1.00 45.38 96 VAL A N 1
ATOM 730 C CA . VAL A 1 96 ? 46.741 2.470 -5.675 1.00 45.38 96 VAL A CA 1
ATOM 731 C C . VAL A 1 96 ? 47.945 1.690 -6.193 1.00 45.38 96 VAL A C 1
ATOM 733 O O . VAL A 1 96 ? 48.401 0.745 -5.555 1.00 45.38 96 VAL A O 1
ATOM 736 N N . ALA A 1 97 ? 48.424 2.050 -7.381 1.00 34.28 97 ALA A N 1
ATOM 737 C CA . ALA A 1 97 ? 49.663 1.519 -7.927 1.00 34.28 97 ALA A CA 1
ATOM 738 C C . ALA A 1 97 ? 50.830 1.900 -6.995 1.00 34.28 97 ALA A C 1
ATOM 740 O O . ALA A 1 97 ? 51.048 3.098 -6.780 1.00 34.28 97 ALA A O 1
ATOM 741 N N . PRO A 1 98 ? 51.610 0.947 -6.448 1.00 37.50 98 PRO A N 1
ATOM 742 C CA . PRO A 1 98 ? 52.869 1.304 -5.831 1.00 37.50 98 PRO A CA 1
ATOM 743 C C . PRO A 1 98 ? 53.845 1.645 -6.955 1.00 37.50 98 PRO A C 1
ATOM 745 O O . PRO A 1 98 ? 54.252 0.803 -7.758 1.00 37.50 98 PRO A O 1
ATOM 748 N N . ALA A 1 99 ? 54.182 2.928 -7.026 1.00 48.50 99 ALA A N 1
ATOM 749 C CA . ALA A 1 99 ? 55.315 3.415 -7.780 1.00 48.50 99 ALA A CA 1
ATOM 750 C C . ALA A 1 99 ? 56.594 2.713 -7.295 1.00 48.50 99 ALA A C 1
ATOM 752 O O . ALA A 1 99 ? 56.897 2.714 -6.104 1.00 48.50 99 ALA A O 1
ATOM 753 N N . GLY A 1 100 ? 57.362 2.173 -8.241 1.00 48.00 100 GLY A N 1
ATOM 754 C CA . GLY A 1 100 ? 58.755 1.788 -8.035 1.00 48.00 100 GLY A CA 1
ATOM 755 C C . GLY A 1 100 ? 58.988 0.286 -7.918 1.00 48.00 100 GLY A C 1
ATOM 756 O O . GLY A 1 100 ? 58.810 -0.306 -6.862 1.00 48.00 100 GLY A O 1
ATOM 757 N N . THR A 1 101 ? 59.496 -0.322 -8.988 1.00 35.84 101 THR A N 1
ATOM 758 C CA . THR A 1 101 ? 60.888 -0.810 -9.035 1.00 35.84 101 THR A CA 1
ATOM 759 C C . THR A 1 101 ? 61.156 -1.347 -10.439 1.00 35.84 101 THR A C 1
ATOM 761 O O . THR A 1 101 ? 60.789 -2.460 -10.800 1.00 35.84 101 THR A O 1
ATOM 764 N N . THR A 1 102 ? 61.813 -0.519 -11.243 1.00 43.16 102 THR A N 1
ATOM 765 C CA . THR A 1 102 ? 62.606 -0.961 -12.389 1.00 43.16 102 THR A CA 1
ATOM 766 C C . THR A 1 102 ? 63.774 -1.796 -11.871 1.00 43.16 102 THR A C 1
ATOM 768 O O . THR A 1 102 ? 64.571 -1.271 -11.098 1.00 43.16 102 THR A O 1
ATOM 771 N N . THR A 1 103 ? 63.959 -3.032 -12.343 1.00 34.81 103 THR A N 1
ATOM 772 C CA . THR A 1 103 ? 65.292 -3.486 -12.786 1.00 34.81 103 THR A CA 1
ATOM 773 C C . THR A 1 103 ? 65.233 -4.722 -13.683 1.00 34.81 103 THR A C 1
ATOM 775 O O . THR A 1 103 ? 64.641 -5.748 -13.379 1.00 34.81 103 THR A O 1
ATOM 778 N N . LEU A 1 104 ? 65.875 -4.534 -14.830 1.00 38.59 104 LEU A N 1
ATOM 779 C CA . LEU A 1 104 ? 66.196 -5.428 -15.933 1.00 38.59 104 LEU A CA 1
ATOM 780 C C . LEU A 1 104 ? 66.904 -6.723 -15.491 1.00 38.59 104 LEU A C 1
ATOM 782 O O . LEU A 1 104 ? 67.801 -6.658 -14.653 1.00 38.59 104 LEU A O 1
ATOM 786 N N . SER A 1 105 ? 66.680 -7.842 -16.192 1.00 34.81 105 SER A N 1
ATOM 787 C CA . SER A 1 105 ? 67.657 -8.357 -17.181 1.00 34.81 105 SER A CA 1
ATOM 788 C C . SER A 1 105 ? 67.261 -9.720 -17.785 1.00 34.81 105 SER A C 1
ATOM 790 O O . SER A 1 105 ? 66.601 -10.519 -17.123 1.00 34.81 105 SER A O 1
ATOM 792 N N . PRO A 1 106 ? 67.662 -9.994 -19.044 1.00 50.47 106 PRO A N 1
ATOM 793 C CA . PRO A 1 106 ? 67.314 -11.196 -19.796 1.00 50.47 106 PRO A CA 1
ATOM 794 C C . PRO A 1 106 ? 68.323 -12.326 -19.538 1.00 50.47 106 PRO A C 1
ATOM 796 O O . PRO A 1 106 ? 69.505 -12.077 -19.312 1.00 50.47 106 PRO A O 1
ATOM 799 N N . THR A 1 107 ? 67.905 -13.587 -19.632 1.00 40.19 107 THR A N 1
ATOM 800 C CA . THR A 1 107 ? 68.851 -14.708 -19.748 1.00 40.19 107 THR A CA 1
ATOM 801 C C . THR A 1 107 ? 68.502 -15.524 -20.980 1.00 40.19 107 THR A C 1
ATOM 803 O O . THR A 1 107 ? 67.486 -16.212 -21.038 1.00 40.19 107 THR A O 1
ATOM 806 N N . MET A 1 108 ? 69.361 -15.368 -21.990 1.00 38.28 108 MET A N 1
ATOM 807 C CA . MET A 1 108 ? 69.432 -16.189 -23.191 1.00 38.28 108 MET A CA 1
ATOM 808 C C . MET A 1 108 ? 69.527 -17.669 -22.804 1.00 38.28 108 MET A C 1
ATOM 810 O O . MET A 1 108 ? 70.385 -18.038 -22.005 1.00 38.28 108 MET A O 1
ATOM 814 N N . SER A 1 109 ? 68.693 -18.515 -23.409 1.00 36.91 109 SER A N 1
ATOM 815 C CA . SER A 1 109 ? 68.899 -19.964 -23.420 1.00 36.91 109 SER A CA 1
ATOM 816 C C . SER A 1 109 ? 69.203 -20.403 -24.848 1.00 36.91 109 SER A C 1
ATOM 818 O O . SER A 1 109 ? 68.409 -20.223 -25.770 1.00 36.91 109 SER A O 1
ATOM 820 N N . THR A 1 110 ? 70.426 -20.893 -24.996 1.00 41.66 110 THR A N 1
ATOM 821 C CA . THR A 1 110 ? 71.134 -21.302 -26.204 1.00 41.66 110 THR A CA 1
ATOM 822 C C . THR A 1 110 ? 70.400 -22.379 -27.005 1.00 41.66 110 THR A C 1
ATOM 824 O O . THR A 1 110 ? 69.995 -23.415 -26.482 1.00 41.66 110 THR A O 1
ATOM 827 N N . SER A 1 111 ? 70.322 -22.146 -28.315 1.00 40.88 111 SER A N 1
ATOM 828 C CA . SER A 1 111 ? 69.940 -23.101 -29.352 1.00 40.88 111 SER A CA 1
ATOM 829 C C . SER A 1 111 ? 70.819 -24.356 -29.327 1.00 40.88 111 SER A C 1
ATOM 831 O O . SER A 1 111 ? 72.042 -24.260 -29.442 1.00 40.88 111 SER A O 1
ATOM 833 N N . ARG A 1 112 ? 70.202 -25.538 -29.280 1.00 35.38 112 ARG A N 1
AT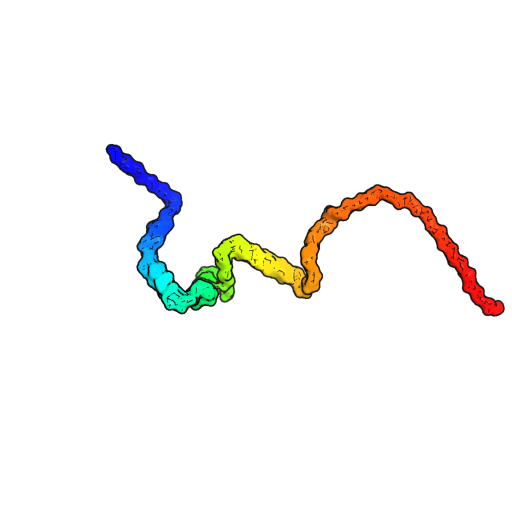OM 834 C CA . ARG A 1 112 ? 70.855 -26.810 -29.604 1.00 35.38 112 ARG A CA 1
ATOM 835 C C . ARG A 1 112 ? 70.249 -27.328 -30.912 1.00 35.38 112 ARG A C 1
ATOM 837 O O . ARG A 1 112 ? 69.114 -27.791 -30.922 1.00 35.38 112 ARG A O 1
ATOM 844 N N . GLN A 1 113 ? 70.987 -27.187 -32.015 1.00 42.31 113 GLN A N 1
ATOM 845 C CA . GLN A 1 113 ? 70.721 -27.921 -33.257 1.00 42.31 113 GLN A CA 1
ATOM 846 C C . GLN A 1 113 ? 71.013 -29.418 -33.052 1.00 42.31 113 GLN A C 1
ATOM 848 O O . GLN A 1 113 ? 71.963 -29.744 -32.333 1.00 42.31 113 GLN A O 1
ATOM 853 N N . PRO A 1 114 ? 70.271 -30.332 -33.700 1.00 50.94 114 PRO A N 1
ATOM 854 C CA . PRO A 1 114 ? 70.734 -31.685 -33.951 1.00 50.94 114 PRO A CA 1
ATOM 855 C C . PRO A 1 114 ? 71.460 -31.792 -35.303 1.00 50.94 114 PRO A C 1
ATOM 857 O O . PRO A 1 114 ? 71.206 -31.036 -36.238 1.00 50.94 114 PRO A O 1
ATOM 860 N N . ALA A 1 115 ? 72.383 -32.747 -35.336 1.00 37.97 115 ALA A N 1
ATOM 861 C CA . ALA A 1 115 ? 73.338 -33.062 -36.385 1.00 37.97 115 ALA A CA 1
ATOM 862 C C . ALA A 1 115 ? 72.734 -33.523 -37.726 1.00 37.97 115 ALA A C 1
ATOM 864 O O . ALA A 1 115 ? 71.741 -34.252 -37.750 1.00 37.97 115 ALA A O 1
ATOM 8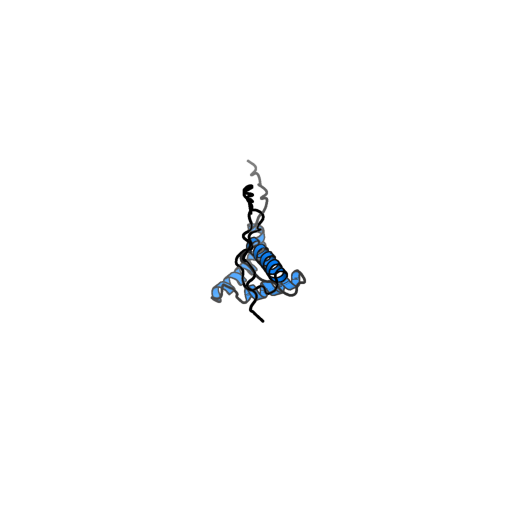65 N N . SER A 1 116 ? 73.448 -33.187 -38.806 1.00 46.28 116 SER A N 1
ATOM 866 C CA . SER A 1 116 ? 73.627 -33.983 -40.030 1.00 46.28 116 SER A CA 1
ATOM 867 C C . SER A 1 116 ? 74.977 -33.638 -40.646 1.00 46.28 116 SER A C 1
ATOM 869 O O . SER A 1 116 ? 75.201 -32.417 -40.817 1.00 46.28 116 SER A O 1
#

Radius of gyration: 33.27 Å; chains: 1; bounding box: 92×68×68 Å

Foldseek 3Di:
DDPDPDDDPDDVVVVCVVCVVVVVVVVVVCVVVVPPPPDPVVVVVFVVVCVVVVHDGGDDDPDDVVVVVVVVVVVVPVVVDPPPDDDDPPPPPPPPDPDDDDDDDDDDDDDDDDDD

pLDDT: mean 76.11, std 23.94, range [34.28, 97.81]

Secondary structure (DSSP, 8-state):
--------S--HHHHHHHHHHHHHHHHHHHHHHT--SS-HHHHHHHHHHHHHHT-S-----SSHHHHHHHHHHHHHHHHTTT----S-----TT------------------PPP-

Sequence (116 aa):
MTKQDSVPMNDLKRLYQRYQVEIEREVTSTLRSGWWLNGAMGKKFAANFAEFIGVSDCVLVANGTDALELALAAVHAMALGDAKSSWLPMPAATQVAPAGTTTLSPTMSTSRQPAS